Protein AF-A0AAV3URL3-F1 (afdb_monomer_lite)

Secondary structure (DSSP, 8-state):
-----HHHHHHHHHHT--HHHHHHT-S---GGGGG--SEETTEEGGG--SHHHHHHHHHHHHHHHHHT-S-S-HHHHHHHHHHH------TTS--

Foldseek 3Di:
DLQDDPVRVVVCVVVVPDQVVSNVPRPDQQPLLLVDFDDDPRDTLNPDPPVSVSVVVSVRSLVVCVVVDVPPDPSVVVSCCSRVVDPDDCVVVPD

InterPro domains:
  IPR014580 Uncharacterised conserved protein UCP033199 [PF09966] (1-71)
  IPR023204 SP1917 domain superfamily [G3DSA:1.10.8.290] (1-81)

Radius of gyration: 14.23 Å; chains: 1; bounding box: 39×26×30 Å

Sequence (95 aa):
MTGYDQEELESQLEKQTDFETFIAEAPQLNPSRALIEGVICGVRVQDIEEPTMQEIRYVDKLIDELAKGKSNGEDFAEVINHIANIPYSPTWAVS

Structure (mmCIF, N/CA/C/O backbone):
data_AF-A0AAV3URL3-F1
#
_entry.id   AF-A0AAV3URL3-F1
#
loop_
_atom_site.group_PDB
_atom_site.id
_atom_site.type_symbol
_atom_site.label_atom_id
_atom_site.label_alt_id
_atom_site.label_comp_id
_atom_site.label_asym_id
_atom_site.label_entity_id
_atom_site.label_seq_id
_atom_site.pdbx_PDB_ins_code
_atom_site.Cartn_x
_atom_site.Cartn_y
_atom_site.Cartn_z
_atom_site.occupancy
_atom_site.B_iso_or_equiv
_atom_site.auth_seq_id
_atom_site.auth_comp_id
_atom_site.auth_asym_id
_atom_site.auth_atom_id
_atom_site.pdbx_PDB_model_num
ATOM 1 N N . MET A 1 1 ? -0.332 7.187 2.088 1.00 80.94 1 MET A N 1
ATOM 2 C CA . MET A 1 1 ? -0.693 6.143 1.102 1.00 80.94 1 MET A CA 1
ATOM 3 C C . MET A 1 1 ? -2.205 5.938 1.061 1.00 80.94 1 MET A C 1
ATOM 5 O O . MET A 1 1 ? -2.787 6.277 0.042 1.00 80.94 1 MET A O 1
ATOM 9 N N . THR A 1 2 ? -2.843 5.477 2.141 1.00 87.56 2 THR A N 1
ATOM 10 C CA . THR A 1 2 ? -4.287 5.155 2.173 1.00 87.56 2 THR A CA 1
ATOM 11 C C . THR A 1 2 ? -5.204 6.302 2.607 1.00 87.56 2 THR A C 1
ATOM 13 O O . THR A 1 2 ? -6.398 6.281 2.330 1.00 87.56 2 THR A O 1
ATOM 16 N N . GLY A 1 3 ? -4.651 7.305 3.291 1.00 86.62 3 GLY A N 1
ATOM 17 C CA . GLY A 1 3 ? -5.421 8.441 3.804 1.00 86.62 3 GLY A CA 1
ATOM 18 C C . GLY A 1 3 ? -6.054 8.202 5.174 1.00 86.62 3 GLY A C 1
ATOM 19 O O . GLY A 1 3 ? -6.621 9.142 5.711 1.00 86.62 3 GLY A O 1
ATOM 20 N N . TYR A 1 4 ? -5.907 7.001 5.743 1.00 89.94 4 TYR A N 1
ATOM 21 C CA . TYR A 1 4 ? -6.230 6.754 7.146 1.00 89.94 4 TYR A CA 1
ATOM 22 C C . TYR A 1 4 ? -5.331 7.572 8.068 1.00 89.94 4 TYR A C 1
ATOM 24 O O . TYR A 1 4 ? -4.115 7.657 7.841 1.00 89.94 4 TYR A O 1
ATOM 32 N N . ASP A 1 5 ? -5.921 8.122 9.121 1.00 90.06 5 ASP A N 1
ATOM 33 C CA . ASP A 1 5 ? -5.157 8.554 10.282 1.00 90.06 5 ASP A CA 1
ATOM 34 C C . ASP A 1 5 ? -4.761 7.361 11.178 1.00 90.06 5 ASP A C 1
ATOM 36 O O . ASP A 1 5 ? -5.029 6.193 10.876 1.00 90.06 5 ASP A O 1
ATOM 40 N N . GLN A 1 6 ? -4.041 7.649 12.263 1.00 88.50 6 GLN A N 1
ATOM 41 C CA . GLN A 1 6 ? -3.541 6.617 13.169 1.00 88.50 6 GLN A CA 1
ATOM 42 C C . GLN A 1 6 ? -4.675 5.857 13.876 1.00 88.50 6 GLN A C 1
ATOM 44 O O . GLN A 1 6 ? -4.579 4.642 14.031 1.00 88.50 6 GLN A O 1
ATOM 49 N N . GLU A 1 7 ? -5.738 6.550 14.286 1.00 92.50 7 GLU A N 1
ATOM 50 C CA . GLU A 1 7 ? -6.860 5.959 15.024 1.00 92.50 7 GLU A CA 1
ATOM 51 C C . GLU A 1 7 ? -7.709 5.082 14.095 1.00 92.50 7 GLU A C 1
ATOM 53 O O . GLU A 1 7 ? -8.083 3.959 14.441 1.00 92.50 7 GLU A O 1
ATOM 58 N N . GLU A 1 8 ? -7.952 5.545 12.869 1.00 92.50 8 GLU A N 1
ATOM 59 C CA . GLU A 1 8 ? -8.664 4.772 11.855 1.00 92.50 8 GLU A CA 1
ATOM 60 C C . GLU A 1 8 ? -7.883 3.516 11.445 1.00 92.50 8 GLU A C 1
ATOM 62 O O . GLU A 1 8 ? -8.472 2.441 11.299 1.00 92.50 8 GLU A O 1
ATOM 67 N N . LEU A 1 9 ? -6.556 3.623 11.302 1.00 90.25 9 LEU A N 1
ATOM 68 C CA . LEU A 1 9 ? -5.696 2.479 11.000 1.00 90.25 9 LEU A CA 1
ATOM 69 C C . LEU A 1 9 ? -5.733 1.438 12.126 1.00 90.25 9 LEU A C 1
ATOM 71 O O . LEU A 1 9 ? -5.878 0.246 11.854 1.00 90.25 9 LEU A O 1
ATOM 75 N N . GLU A 1 10 ? -5.638 1.875 13.382 1.00 92.12 10 GLU A N 1
ATOM 76 C CA . GLU A 1 10 ? -5.766 1.001 14.553 1.00 92.12 10 GLU A CA 1
ATOM 77 C C . GLU A 1 10 ? -7.137 0.314 14.593 1.00 92.12 10 GLU A C 1
ATOM 79 O O . GLU A 1 10 ? -7.210 -0.897 14.806 1.00 92.12 10 GLU A O 1
ATOM 84 N N . SER A 1 11 ? -8.214 1.034 14.268 1.00 93.69 11 SER A N 1
ATOM 85 C CA . SER A 1 11 ? -9.557 0.452 14.174 1.00 93.69 11 SER A CA 1
ATOM 86 C C . SER A 1 11 ? -9.650 -0.645 13.108 1.00 93.69 11 SER A C 1
ATOM 88 O O . SER A 1 11 ? -10.267 -1.686 13.343 1.00 93.69 11 SER A O 1
ATOM 90 N N . GLN A 1 12 ? -9.033 -0.451 11.938 1.00 93.38 12 GLN A N 1
ATOM 91 C CA . GLN A 1 12 ? -9.002 -1.479 10.892 1.00 93.38 12 GLN A CA 1
ATOM 92 C C . GLN A 1 12 ? -8.190 -2.716 11.323 1.00 93.38 12 GLN A C 1
ATOM 94 O O . GLN A 1 12 ? -8.585 -3.846 11.025 1.00 93.38 12 GLN A O 1
ATOM 99 N N . LEU A 1 13 ? -7.104 -2.527 12.085 1.00 90.62 13 LEU A N 1
ATOM 100 C CA . LEU A 1 13 ? -6.321 -3.628 12.661 1.00 90.62 13 LEU A CA 1
ATOM 101 C C . LEU A 1 13 ? -7.120 -4.428 13.700 1.00 90.62 13 LEU A C 1
ATOM 103 O O . LEU A 1 13 ? -7.086 -5.659 13.679 1.00 90.62 13 LEU A O 1
ATOM 107 N N . GLU A 1 14 ? -7.866 -3.754 14.579 1.00 95.00 14 GLU A N 1
ATOM 108 C CA . GLU A 1 14 ? -8.731 -4.406 15.573 1.00 95.00 14 GLU A CA 1
ATOM 109 C C . GLU A 1 14 ? -9.853 -5.223 14.926 1.00 95.00 14 GLU A C 1
ATOM 111 O O . GLU A 1 14 ? -10.178 -6.317 15.393 1.00 95.00 14 GLU A O 1
ATOM 116 N N . LYS A 1 15 ? -10.420 -4.719 13.824 1.00 94.00 15 LYS A N 1
ATOM 117 C CA . LYS A 1 15 ? -11.450 -5.415 13.039 1.00 94.00 15 LYS A CA 1
ATOM 118 C C . LYS A 1 15 ? -10.916 -6.620 12.266 1.00 94.00 15 LYS A C 1
ATOM 120 O O . LYS A 1 15 ? -11.721 -7.423 11.802 1.00 94.00 15 LYS A O 1
ATOM 125 N N . GLN A 1 16 ? -9.592 -6.756 12.136 1.00 93.06 16 GLN A N 1
ATOM 126 C CA . GLN A 1 16 ? -8.946 -7.755 11.277 1.00 93.06 16 GLN A CA 1
ATOM 127 C C . GLN A 1 16 ? -9.479 -7.709 9.837 1.00 93.06 16 GLN A C 1
ATOM 129 O O . GLN A 1 16 ? -9.684 -8.747 9.206 1.00 93.06 16 GLN A O 1
ATOM 134 N N . THR A 1 17 ? -9.731 -6.496 9.341 1.00 91.44 17 THR A N 1
ATOM 135 C CA . THR A 1 17 ? -10.263 -6.257 7.999 1.00 91.44 17 THR A CA 1
ATOM 136 C C . THR A 1 17 ? -9.324 -6.851 6.948 1.00 91.44 17 THR A C 1
ATOM 138 O O . THR A 1 17 ? -8.101 -6.719 7.046 1.00 91.44 17 THR A O 1
ATOM 141 N N . ASP A 1 18 ? -9.882 -7.524 5.939 1.00 92.50 18 ASP A N 1
ATOM 142 C CA . ASP A 1 18 ? -9.087 -8.011 4.814 1.00 92.50 18 ASP A CA 1
ATOM 143 C C . ASP A 1 18 ? -8.549 -6.852 3.960 1.00 92.50 18 ASP A C 1
ATOM 145 O O . ASP A 1 18 ? -9.040 -5.724 3.997 1.00 92.50 18 ASP A O 1
ATOM 149 N N . PHE A 1 19 ? -7.488 -7.121 3.198 1.00 88.62 19 PHE A N 1
ATOM 150 C CA . PHE A 1 19 ? -6.780 -6.068 2.472 1.00 88.62 19 PHE A CA 1
ATOM 151 C C . PHE A 1 19 ? -7.633 -5.426 1.368 1.00 88.62 19 PHE A C 1
ATOM 153 O O . PHE A 1 19 ? -7.519 -4.227 1.127 1.00 88.62 19 PHE A O 1
ATOM 160 N N . GLU A 1 20 ? -8.496 -6.206 0.715 1.00 90.62 20 GLU A N 1
ATOM 161 C CA . GLU A 1 20 ? -9.399 -5.702 -0.324 1.00 90.62 20 GLU A CA 1
ATOM 162 C C . GLU A 1 20 ? -10.357 -4.662 0.265 1.00 90.62 20 GLU A C 1
ATOM 164 O O . GLU A 1 20 ? -10.442 -3.537 -0.230 1.00 90.62 20 GLU A O 1
ATOM 169 N N . THR A 1 21 ? -10.992 -4.997 1.388 1.00 92.56 21 THR A N 1
ATOM 170 C CA . THR A 1 21 ? -11.889 -4.100 2.119 1.00 92.56 21 THR A CA 1
ATOM 171 C C . THR A 1 21 ? -11.131 -2.898 2.683 1.00 92.56 21 THR A C 1
ATOM 173 O O . THR A 1 21 ? -11.597 -1.770 2.557 1.00 92.56 21 THR A O 1
ATOM 176 N N . PHE A 1 22 ? -9.929 -3.099 3.229 1.00 92.25 22 PHE A N 1
ATOM 177 C CA . PHE A 1 22 ? -9.083 -2.021 3.751 1.00 92.25 22 PHE A CA 1
ATOM 178 C C . PHE A 1 22 ? -8.737 -0.966 2.688 1.00 92.25 22 PHE A C 1
ATOM 180 O O . PHE A 1 22 ? -8.743 0.230 2.975 1.00 92.25 22 PHE A O 1
ATOM 187 N N . ILE A 1 23 ? -8.446 -1.388 1.455 1.00 90.75 23 ILE A N 1
ATOM 188 C CA . ILE A 1 23 ? -8.180 -0.464 0.345 1.00 90.75 23 ILE A CA 1
ATOM 189 C C . ILE A 1 23 ? -9.474 0.152 -0.192 1.00 90.75 23 ILE A C 1
ATOM 191 O O . ILE A 1 23 ? -9.490 1.340 -0.513 1.00 90.75 23 ILE A O 1
ATOM 195 N N . ALA A 1 24 ? -10.559 -0.619 -0.280 1.00 90.38 24 ALA A N 1
ATOM 196 C CA . ALA A 1 24 ? -11.849 -0.128 -0.761 1.00 90.38 24 ALA A CA 1
ATOM 197 C C . ALA A 1 24 ? -12.468 0.929 0.172 1.00 90.38 24 ALA A C 1
ATOM 199 O O . ALA A 1 24 ? -13.095 1.877 -0.300 1.00 90.38 24 ALA A O 1
ATOM 200 N N . GLU A 1 25 ? -12.274 0.788 1.484 1.00 92.38 25 GLU A N 1
ATOM 201 C CA . GLU A 1 25 ? -12.738 1.730 2.509 1.00 92.38 25 GLU A CA 1
ATOM 202 C C . GLU A 1 25 ? -11.742 2.863 2.793 1.00 92.38 25 GLU A C 1
ATOM 204 O O . GLU A 1 25 ? -11.994 3.700 3.665 1.00 92.38 25 GLU A O 1
ATOM 209 N N . ALA A 1 26 ? -10.607 2.897 2.093 1.00 91.25 26 ALA A N 1
ATOM 210 C CA . ALA A 1 26 ? -9.583 3.904 2.307 1.00 91.25 26 ALA A CA 1
ATOM 211 C C . ALA A 1 26 ? -10.157 5.318 2.051 1.00 91.25 26 ALA A C 1
ATOM 213 O O . ALA A 1 26 ? -10.641 5.585 0.946 1.00 91.25 26 ALA A O 1
ATOM 214 N N . PRO A 1 27 ? -10.082 6.254 3.021 1.00 91.44 27 PRO A N 1
ATOM 215 C CA . PRO A 1 27 ? -10.726 7.564 2.917 1.00 91.44 27 PRO A CA 1
ATOM 216 C C . PRO A 1 27 ? -10.239 8.368 1.714 1.00 91.44 27 PRO A C 1
ATOM 218 O O . PRO A 1 27 ? -11.013 9.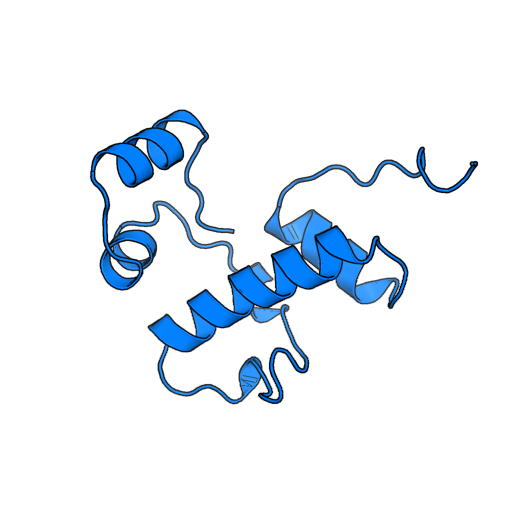064 1.053 1.00 91.44 27 PRO A O 1
ATOM 221 N N . GLN A 1 28 ? -8.936 8.278 1.430 1.00 90.69 28 GLN A N 1
ATOM 222 C CA . GLN A 1 28 ? -8.319 8.944 0.297 1.00 90.69 28 GLN A CA 1
ATOM 223 C C . GLN A 1 28 ? -6.997 8.275 -0.075 1.00 90.69 28 GLN A C 1
ATOM 225 O O . GLN A 1 28 ? -5.931 8.599 0.458 1.00 90.69 28 GLN A O 1
ATOM 230 N N . LEU A 1 29 ? -7.043 7.396 -1.072 1.00 89.56 29 LEU A N 1
ATOM 231 C CA . LEU A 1 29 ? -5.819 6.870 -1.657 1.00 89.56 29 LEU A CA 1
ATOM 232 C C . LEU A 1 29 ? -5.006 8.009 -2.294 1.00 89.56 29 LEU A C 1
ATOM 234 O O . LEU A 1 29 ? -5.508 8.784 -3.112 1.00 89.56 29 LEU A O 1
ATOM 238 N N . ASN A 1 30 ? -3.726 8.097 -1.942 1.00 87.50 30 ASN A N 1
ATOM 239 C CA . ASN A 1 30 ? -2.839 9.136 -2.450 1.00 87.50 30 ASN A CA 1
ATOM 240 C C . ASN A 1 30 ? -2.615 8.927 -3.965 1.00 87.50 30 ASN A C 1
ATOM 242 O O . ASN A 1 30 ? -2.227 7.826 -4.362 1.00 87.50 30 ASN A O 1
ATOM 246 N N . PRO A 1 31 ? -2.847 9.931 -4.830 1.00 89.25 31 PRO A N 1
ATOM 247 C CA . PRO A 1 31 ? -2.661 9.786 -6.275 1.00 89.25 31 PRO A CA 1
ATOM 248 C C . PRO A 1 31 ? -1.196 9.551 -6.667 1.00 89.25 31 PRO A C 1
ATOM 250 O O . PRO A 1 31 ? -0.930 8.850 -7.640 1.00 89.25 31 PRO A O 1
ATOM 253 N N . SER A 1 32 ? -0.239 10.052 -5.878 1.00 88.94 32 SER A N 1
ATOM 254 C CA . SER A 1 32 ? 1.195 9.844 -6.106 1.00 88.94 32 SER A CA 1
ATOM 255 C C . SER A 1 32 ? 1.624 8.389 -5.933 1.00 88.94 32 SER A C 1
ATOM 257 O O . SER A 1 32 ? 2.739 8.051 -6.309 1.00 88.94 32 SER A O 1
ATOM 259 N N . ARG A 1 33 ? 0.760 7.499 -5.418 1.00 88.69 33 ARG A N 1
ATOM 260 C CA . ARG A 1 33 ? 1.054 6.058 -5.352 1.00 88.69 33 ARG A CA 1
ATOM 261 C C . ARG A 1 33 ? 1.293 5.424 -6.722 1.00 88.69 33 ARG A C 1
ATOM 263 O O . ARG A 1 33 ? 2.054 4.474 -6.810 1.00 88.69 33 ARG A O 1
ATOM 270 N N . ALA A 1 34 ? 0.740 6.009 -7.786 1.00 87.38 34 ALA A N 1
ATOM 271 C CA . ALA A 1 34 ? 1.019 5.593 -9.158 1.00 87.38 34 ALA A CA 1
ATOM 272 C C . ALA A 1 34 ? 2.490 5.804 -9.572 1.00 87.38 34 ALA A C 1
ATOM 274 O O . ALA A 1 34 ? 2.931 5.209 -10.546 1.00 87.38 34 ALA A O 1
ATOM 275 N N . LEU A 1 35 ? 3.251 6.627 -8.837 1.00 88.56 35 LEU A N 1
ATOM 276 C CA . LEU A 1 35 ? 4.689 6.832 -9.051 1.00 88.56 35 LEU A CA 1
ATOM 277 C C . LEU A 1 35 ? 5.546 5.718 -8.425 1.00 88.56 35 LEU A C 1
ATOM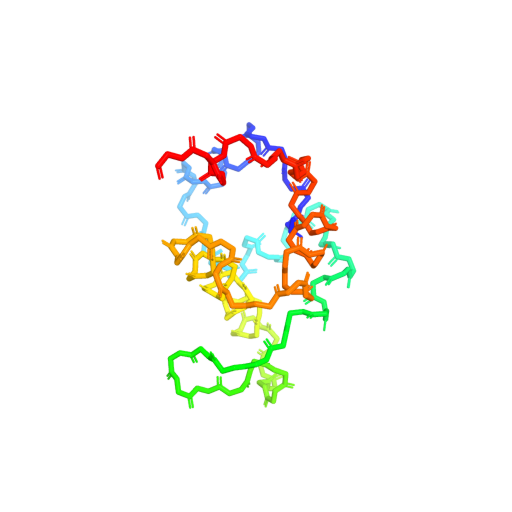 279 O O . LEU A 1 35 ? 6.765 5.717 -8.587 1.00 88.56 35 LEU A O 1
ATOM 283 N N . ILE A 1 36 ? 4.941 4.788 -7.676 1.00 88.50 36 ILE A N 1
ATOM 284 C CA . ILE A 1 36 ? 5.651 3.630 -7.134 1.00 88.50 36 ILE A CA 1
ATOM 285 C C . ILE A 1 36 ? 5.871 2.641 -8.278 1.00 88.50 36 ILE A C 1
ATOM 287 O O . ILE A 1 36 ? 4.984 1.880 -8.656 1.00 88.50 36 ILE A O 1
ATOM 291 N N . GLU A 1 37 ? 7.084 2.625 -8.808 1.00 88.31 37 GLU A N 1
ATOM 292 C CA . GLU A 1 37 ? 7.466 1.741 -9.904 1.00 88.31 37 GLU A CA 1
ATOM 293 C C . GLU A 1 37 ? 8.606 0.796 -9.511 1.00 88.31 37 GLU A C 1
ATOM 295 O O . GLU A 1 37 ? 9.290 0.953 -8.496 1.00 88.31 37 GLU A O 1
ATOM 300 N N . GLY A 1 38 ? 8.839 -0.207 -10.355 1.00 89.06 38 GLY A N 1
ATOM 301 C CA . GLY A 1 38 ? 10.001 -1.081 -10.264 1.00 89.06 38 GLY A CA 1
ATOM 302 C C . GLY A 1 38 ? 9.641 -2.502 -9.866 1.00 89.06 38 GLY A C 1
ATOM 303 O O . GLY A 1 38 ? 8.503 -2.943 -10.008 1.00 89.06 38 GLY A O 1
ATOM 304 N N . VAL A 1 39 ? 10.652 -3.252 -9.428 1.00 90.50 39 VAL A N 1
ATOM 305 C CA . VAL A 1 39 ? 10.517 -4.682 -9.136 1.00 90.50 39 VAL A CA 1
ATOM 306 C C . VAL A 1 39 ? 10.476 -4.919 -7.630 1.00 90.50 39 VAL A C 1
ATOM 308 O O . VAL A 1 39 ? 11.354 -4.452 -6.901 1.00 90.50 39 VAL A O 1
ATOM 311 N N . ILE A 1 40 ? 9.487 -5.691 -7.185 1.00 89.38 40 ILE A N 1
ATOM 312 C CA . ILE A 1 40 ? 9.374 -6.225 -5.823 1.00 89.38 40 ILE A CA 1
ATOM 313 C C . ILE A 1 40 ? 8.995 -7.701 -5.908 1.00 89.38 40 ILE A C 1
ATOM 315 O O . ILE A 1 40 ? 8.196 -8.092 -6.753 1.00 89.38 40 ILE A O 1
ATOM 319 N N . CYS A 1 41 ? 9.620 -8.553 -5.092 1.00 85.88 41 CYS A N 1
ATOM 320 C CA . CYS A 1 41 ? 9.382 -10.005 -5.109 1.00 85.88 41 CYS A CA 1
ATOM 321 C C . CYS A 1 41 ? 9.459 -10.660 -6.512 1.00 85.88 41 CYS A C 1
ATOM 323 O O . CYS A 1 41 ? 8.799 -11.665 -6.764 1.00 85.88 41 CYS A O 1
ATOM 325 N N . GLY A 1 42 ? 10.256 -10.099 -7.432 1.00 88.31 42 GLY A N 1
ATOM 326 C CA . GLY A 1 42 ? 10.422 -10.609 -8.799 1.00 88.31 42 GLY A CA 1
ATOM 327 C C . GLY A 1 42 ? 9.357 -10.167 -9.812 1.00 88.31 42 GLY A C 1
ATOM 328 O O . GLY A 1 42 ? 9.446 -10.572 -10.969 1.00 88.31 42 GLY A O 1
ATOM 329 N N . VAL A 1 43 ? 8.394 -9.324 -9.424 1.00 90.69 43 VAL A N 1
ATOM 330 C CA . VAL A 1 43 ? 7.351 -8.783 -10.315 1.00 90.69 43 VAL A CA 1
ATOM 331 C C . VAL A 1 43 ? 7.479 -7.268 -10.469 1.00 90.69 43 VAL A C 1
ATOM 333 O O . VAL A 1 43 ? 7.873 -6.582 -9.525 1.00 90.69 43 VAL A O 1
ATOM 336 N N . ARG A 1 44 ?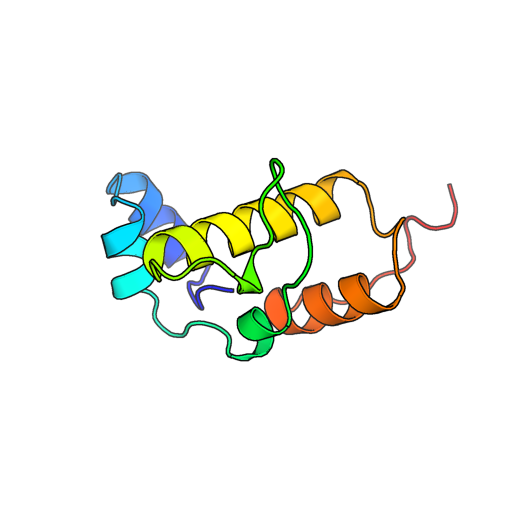 7.165 -6.741 -11.660 1.00 92.81 44 ARG A N 1
ATOM 337 C CA . ARG A 1 44 ? 7.077 -5.294 -11.914 1.00 92.81 44 ARG A CA 1
ATOM 338 C C . ARG A 1 44 ? 5.727 -4.782 -11.440 1.00 92.81 44 ARG A C 1
ATOM 340 O O . ARG A 1 44 ? 4.705 -5.276 -11.901 1.00 92.81 44 ARG A O 1
ATOM 347 N N . VAL A 1 45 ? 5.720 -3.812 -10.533 1.00 92.44 45 VAL A N 1
ATOM 348 C CA . VAL A 1 45 ? 4.484 -3.379 -9.863 1.00 92.44 45 VAL A CA 1
ATOM 349 C C . VAL A 1 45 ? 3.502 -2.713 -10.829 1.00 92.44 45 VAL A C 1
ATOM 351 O O . VAL A 1 45 ? 2.300 -2.960 -10.768 1.00 92.44 45 VAL A O 1
ATOM 354 N N . GLN A 1 46 ? 4.015 -1.928 -11.775 1.00 91.06 46 GLN A N 1
ATOM 355 C CA . GLN A 1 46 ? 3.206 -1.268 -12.801 1.00 91.06 46 GLN A CA 1
ATOM 356 C C . GLN A 1 46 ? 2.544 -2.236 -13.799 1.00 91.06 46 GLN A C 1
ATOM 358 O O . GLN A 1 46 ? 1.573 -1.858 -14.445 1.00 91.06 46 GLN A O 1
ATOM 363 N N . ASP A 1 47 ? 3.041 -3.473 -13.910 1.00 94.19 47 ASP A N 1
ATOM 364 C CA . ASP A 1 47 ? 2.531 -4.471 -14.861 1.00 94.19 47 ASP A CA 1
ATOM 365 C C . ASP A 1 47 ? 1.444 -5.369 -14.232 1.00 94.19 47 ASP A C 1
ATOM 367 O O . ASP A 1 47 ? 0.941 -6.290 -14.874 1.00 94.19 47 ASP A O 1
ATOM 371 N N . ILE A 1 48 ? 1.094 -5.146 -12.960 1.00 94.00 48 ILE A N 1
ATOM 372 C CA . ILE A 1 48 ? 0.073 -5.925 -12.251 1.00 94.00 48 ILE A CA 1
ATOM 373 C C . ILE A 1 48 ? -1.315 -5.429 -12.665 1.00 94.00 48 ILE A C 1
ATOM 375 O O . ILE A 1 48 ? -1.686 -4.299 -12.368 1.00 94.00 48 ILE A O 1
ATOM 379 N N . GLU A 1 49 ? -2.083 -6.292 -13.335 1.00 93.69 49 GLU A N 1
ATOM 380 C CA . GLU A 1 49 ? -3.428 -5.960 -13.831 1.00 93.69 49 GLU A CA 1
ATOM 381 C C . GLU A 1 49 ? -4.511 -6.014 -12.749 1.00 93.69 49 GLU A C 1
ATOM 383 O O . GLU A 1 49 ? -5.520 -5.321 -12.856 1.00 93.69 49 GLU A O 1
ATOM 388 N N . GLU A 1 50 ? -4.333 -6.859 -11.729 1.00 93.00 50 GLU A N 1
ATOM 389 C CA . GLU A 1 50 ? -5.304 -6.990 -10.645 1.00 93.00 50 GLU A CA 1
ATOM 390 C C . GLU A 1 50 ? -5.107 -5.830 -9.649 1.00 93.00 50 GLU A C 1
ATOM 392 O O . GLU A 1 50 ? -4.045 -5.756 -9.018 1.00 93.00 50 GLU A O 1
ATOM 397 N N . PRO A 1 51 ? -6.083 -4.908 -9.515 1.00 90.00 51 PRO A N 1
ATOM 398 C CA . PRO A 1 51 ? -5.889 -3.665 -8.773 1.00 90.00 51 PRO A CA 1
ATOM 399 C C . PRO A 1 51 ? -5.522 -3.876 -7.303 1.00 90.00 51 PRO A C 1
ATOM 401 O O . PRO A 1 51 ? -4.634 -3.197 -6.793 1.00 90.00 51 PRO A O 1
ATOM 404 N N . THR A 1 52 ? -6.147 -4.833 -6.616 1.00 90.44 52 THR A N 1
ATOM 405 C CA . THR A 1 52 ? -5.898 -5.068 -5.188 1.00 90.44 52 THR A CA 1
ATOM 406 C C . THR A 1 52 ? -4.467 -5.553 -4.956 1.00 90.44 52 THR A C 1
ATOM 408 O O . THR A 1 52 ? -3.757 -5.040 -4.093 1.00 90.44 52 THR A O 1
ATOM 411 N N . MET A 1 53 ? -3.991 -6.486 -5.774 1.00 91.12 53 MET A N 1
ATOM 412 C CA . MET A 1 53 ? -2.621 -6.990 -5.769 1.00 91.12 53 MET A CA 1
ATOM 413 C C . MET A 1 53 ? -1.609 -5.908 -6.128 1.00 91.12 53 MET A C 1
ATOM 415 O O . MET A 1 53 ? -0.512 -5.906 -5.567 1.00 91.12 53 MET A O 1
ATOM 419 N N . GLN A 1 54 ? -1.948 -4.981 -7.025 1.00 93.31 54 GLN A N 1
ATOM 420 C CA . GLN A 1 54 ? -1.086 -3.840 -7.316 1.00 93.31 54 GLN A CA 1
ATOM 421 C C . GLN A 1 54 ? -0.914 -2.950 -6.076 1.00 93.31 54 GLN A C 1
ATOM 423 O O . GLN A 1 54 ? 0.217 -2.623 -5.714 1.00 93.31 54 GLN A O 1
ATOM 428 N N . GLU A 1 55 ? -2.002 -2.645 -5.365 1.00 92.06 55 GLU A N 1
ATOM 429 C CA . GLU A 1 55 ? -1.967 -1.854 -4.127 1.00 92.06 55 GLU A CA 1
ATOM 430 C C . GLU A 1 55 ? -1.193 -2.575 -3.006 1.00 92.06 55 GLU A C 1
ATOM 432 O O . GLU A 1 55 ? -0.396 -1.949 -2.302 1.00 92.06 55 GLU A O 1
ATOM 437 N N . ILE A 1 56 ? -1.322 -3.905 -2.889 1.00 90.94 56 ILE A N 1
ATOM 438 C CA . ILE A 1 56 ? -0.489 -4.721 -1.982 1.00 90.94 56 ILE A CA 1
ATOM 439 C C . ILE A 1 56 ? 0.994 -4.528 -2.314 1.00 90.94 56 ILE A C 1
ATOM 441 O O . ILE A 1 56 ? 1.814 -4.276 -1.429 1.00 90.94 56 ILE A O 1
ATOM 445 N N . ARG A 1 57 ? 1.361 -4.609 -3.598 1.00 93.44 57 ARG A N 1
ATOM 446 C CA . ARG A 1 57 ? 2.760 -4.464 -4.018 1.00 9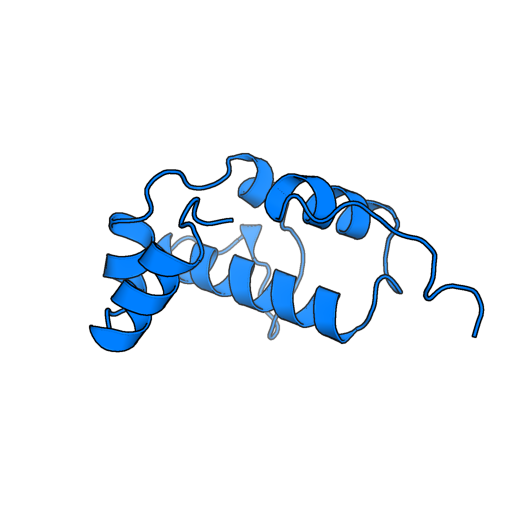3.44 57 ARG A CA 1
ATOM 447 C C . ARG A 1 57 ? 3.291 -3.045 -3.880 1.00 93.44 57 ARG A C 1
ATOM 449 O O . ARG A 1 57 ? 4.489 -2.892 -3.638 1.00 93.44 57 ARG A O 1
ATOM 456 N N . TYR A 1 58 ? 2.437 -2.027 -3.956 1.00 92.31 58 TYR A N 1
ATOM 457 C CA . TYR A 1 58 ? 2.811 -0.669 -3.572 1.00 92.31 58 TYR A CA 1
ATOM 458 C C . TYR A 1 58 ? 3.215 -0.597 -2.096 1.00 92.31 58 TYR A C 1
ATOM 460 O O . TYR A 1 58 ? 4.272 -0.044 -1.790 1.00 92.31 58 TYR A O 1
ATOM 468 N N . VAL A 1 59 ? 2.437 -1.202 -1.190 1.00 89.62 59 VAL A N 1
ATOM 469 C CA . VAL A 1 59 ? 2.784 -1.270 0.243 1.00 89.62 59 VAL A CA 1
ATOM 470 C C . VAL A 1 59 ? 4.095 -2.014 0.463 1.00 89.62 59 VAL A C 1
ATOM 472 O O . VAL A 1 59 ? 4.991 -1.477 1.115 1.00 89.62 59 VAL A O 1
ATOM 475 N N . ASP A 1 60 ? 4.236 -3.211 -0.111 1.00 90.00 60 ASP A N 1
ATOM 476 C CA . ASP A 1 60 ? 5.449 -4.026 0.028 1.00 90.00 60 ASP A CA 1
ATOM 477 C C . ASP A 1 60 ? 6.690 -3.255 -0.424 1.00 90.00 60 ASP A C 1
ATOM 479 O O . ASP A 1 60 ? 7.714 -3.254 0.258 1.00 90.00 60 ASP A O 1
ATOM 483 N N . LYS A 1 61 ? 6.593 -2.566 -1.567 1.00 88.06 61 LYS A N 1
ATOM 484 C CA . LYS A 1 61 ? 7.694 -1.781 -2.119 1.00 88.06 61 LYS A CA 1
ATOM 485 C C . LYS A 1 61 ? 8.050 -0.596 -1.222 1.00 88.06 61 LYS A C 1
ATOM 487 O O . LYS A 1 61 ? 9.231 -0.357 -0.993 1.00 88.06 61 LYS A O 1
ATOM 492 N N . LEU A 1 62 ? 7.061 0.120 -0.682 1.00 86.56 62 LEU A N 1
ATOM 493 C CA . LEU A 1 62 ? 7.312 1.207 0.271 1.00 86.56 62 LEU A CA 1
ATOM 494 C C . LEU A 1 62 ? 8.030 0.697 1.526 1.00 86.56 62 LEU A C 1
ATOM 496 O O . LEU A 1 62 ? 8.989 1.322 1.970 1.00 86.56 62 LEU A O 1
ATOM 500 N N . ILE A 1 63 ? 7.601 -0.440 2.083 1.00 85.44 63 ILE A N 1
ATOM 501 C CA . ILE A 1 63 ? 8.229 -1.040 3.269 1.00 85.44 63 ILE A CA 1
ATOM 502 C C . ILE A 1 63 ? 9.657 -1.503 2.959 1.00 85.44 63 ILE A C 1
ATOM 504 O O . ILE A 1 63 ? 10.564 -1.240 3.746 1.00 85.44 63 ILE A O 1
ATOM 508 N N . ASP A 1 64 ? 9.869 -2.161 1.817 1.00 85.69 64 ASP A N 1
ATOM 509 C CA . ASP A 1 64 ? 11.182 -2.634 1.364 1.00 85.69 64 ASP A CA 1
ATOM 510 C C . ASP A 1 64 ? 12.184 -1.476 1.218 1.00 85.69 64 ASP A C 1
ATOM 512 O O . ASP A 1 64 ? 13.308 -1.560 1.716 1.00 85.69 64 ASP A O 1
ATOM 516 N N . GLU A 1 65 ? 11.768 -0.358 0.618 1.00 82.56 65 GLU A N 1
ATOM 517 C CA . GLU A 1 65 ? 12.615 0.834 0.480 1.00 82.56 65 GLU A CA 1
ATOM 518 C C . GLU A 1 65 ? 12.837 1.567 1.813 1.00 82.56 65 GLU A C 1
ATOM 520 O O . GLU A 1 65 ? 13.941 2.043 2.083 1.00 82.56 65 GLU A O 1
ATOM 525 N N . LEU A 1 66 ? 11.837 1.608 2.701 1.00 80.75 66 LEU A N 1
ATOM 526 C CA . LEU A 1 66 ? 12.021 2.129 4.060 1.00 80.75 66 LEU A CA 1
ATOM 527 C C . LEU A 1 66 ? 13.029 1.284 4.856 1.00 80.75 66 LEU A C 1
ATOM 529 O O . LEU A 1 66 ? 13.879 1.839 5.554 1.00 80.75 66 LEU A O 1
ATOM 533 N N . ALA A 1 67 ? 12.972 -0.045 4.729 1.00 82.25 67 ALA A N 1
ATOM 534 C CA . ALA A 1 67 ? 13.860 -0.975 5.424 1.00 82.25 67 ALA A CA 1
ATOM 535 C C . ALA A 1 67 ? 15.309 -0.920 4.910 1.00 82.25 67 ALA A C 1
ATOM 537 O O . ALA A 1 67 ? 16.248 -1.066 5.693 1.00 82.25 67 ALA A O 1
ATOM 538 N N . LYS A 1 68 ? 15.508 -0.680 3.609 1.00 75.69 68 LYS A N 1
ATOM 539 C CA . LYS A 1 68 ? 16.838 -0.532 2.991 1.00 75.69 68 LYS A CA 1
ATOM 540 C C . LYS A 1 68 ? 17.530 0.797 3.329 1.00 75.69 68 LYS A C 1
ATOM 542 O O . LYS A 1 68 ? 18.710 0.972 3.004 1.00 75.69 68 LYS A O 1
ATOM 547 N N . GLY A 1 69 ? 16.824 1.738 3.964 1.00 66.25 69 GLY A N 1
ATOM 548 C CA . GLY A 1 69 ? 17.234 3.142 4.023 1.00 66.25 69 GLY A CA 1
ATOM 549 C C . GLY A 1 69 ? 17.228 3.766 2.622 1.00 66.25 69 GLY A C 1
ATOM 550 O O . GLY A 1 69 ? 17.145 3.052 1.628 1.00 66.25 69 GLY A O 1
ATOM 551 N N . LYS A 1 70 ? 17.331 5.099 2.502 1.00 56.09 70 LYS A N 1
ATOM 552 C CA . LYS A 1 70 ? 17.240 5.821 1.206 1.00 56.09 70 LYS A CA 1
ATOM 553 C C . LYS A 1 70 ? 18.462 5.608 0.286 1.00 56.09 70 LYS A C 1
ATOM 555 O O . LYS A 1 70 ? 18.973 6.549 -0.311 1.00 56.09 70 LYS A O 1
ATOM 560 N N . SER A 1 71 ? 19.002 4.397 0.250 1.00 46.72 71 SER A N 1
ATOM 561 C CA . SER A 1 71 ? 20.288 4.042 -0.331 1.00 46.72 71 SER A CA 1
ATOM 562 C C . SER A 1 71 ? 20.228 3.775 -1.835 1.00 46.72 71 SER A C 1
ATOM 564 O O . SER A 1 71 ? 21.282 3.742 -2.459 1.00 46.72 71 SER A O 1
ATOM 566 N N . ASN A 1 72 ? 19.045 3.665 -2.450 1.00 45.69 72 ASN A N 1
ATOM 567 C CA . ASN A 1 72 ? 18.936 3.443 -3.893 1.00 45.69 72 ASN A CA 1
ATOM 568 C C . ASN A 1 72 ? 17.924 4.397 -4.547 1.00 45.69 72 ASN A C 1
ATOM 570 O O . ASN A 1 72 ? 16.766 4.055 -4.756 1.00 45.69 72 ASN A O 1
ATOM 574 N N . GLY A 1 73 ? 18.413 5.586 -4.909 1.00 52.56 73 GLY A N 1
ATOM 575 C CA . GLY A 1 73 ? 17.742 6.528 -5.807 1.00 52.56 73 GLY A CA 1
ATOM 576 C C . GLY A 1 73 ? 17.193 7.764 -5.100 1.00 52.56 73 GLY A C 1
ATOM 577 O O . GLY A 1 73 ? 16.296 7.667 -4.264 1.00 52.56 73 GLY A O 1
ATOM 578 N N . GLU A 1 74 ? 17.702 8.937 -5.484 1.00 53.22 74 GLU A N 1
ATOM 579 C CA . GLU A 1 74 ? 17.122 10.238 -5.118 1.00 53.22 74 GLU A CA 1
ATOM 580 C C . GLU A 1 74 ? 15.621 10.296 -5.488 1.00 53.22 74 GLU A C 1
ATOM 582 O O . GLU A 1 74 ? 14.823 10.843 -4.727 1.00 53.22 74 GLU A O 1
ATOM 587 N N . ASP A 1 75 ? 15.227 9.592 -6.557 1.00 61.94 75 ASP A N 1
ATOM 588 C CA . ASP A 1 75 ? 13.852 9.499 -7.063 1.00 61.94 75 ASP A CA 1
ATOM 589 C C . ASP A 1 75 ? 12.865 8.838 -6.080 1.00 61.94 75 ASP A C 1
ATOM 591 O O . ASP A 1 75 ? 11.761 9.339 -5.865 1.00 61.94 75 ASP A O 1
ATOM 595 N N . PHE A 1 76 ? 13.230 7.726 -5.425 1.00 68.56 76 PHE A N 1
ATOM 596 C CA . PHE A 1 76 ? 12.283 7.011 -4.550 1.00 68.56 76 PHE A CA 1
ATOM 597 C C . PHE A 1 76 ? 12.078 7.725 -3.212 1.00 68.56 76 PHE A C 1
ATOM 599 O O . PHE A 1 76 ? 10.995 7.672 -2.626 1.00 68.56 76 PHE A O 1
ATOM 606 N N . ALA A 1 77 ? 13.103 8.434 -2.734 1.00 67.69 77 ALA A N 1
ATOM 607 C CA . ALA A 1 77 ? 12.998 9.279 -1.551 1.00 67.69 77 ALA A CA 1
ATOM 608 C C . ALA A 1 77 ? 11.976 10.405 -1.759 1.00 67.69 77 ALA A C 1
ATOM 610 O O . ALA A 1 77 ? 11.197 10.710 -0.853 1.00 67.69 77 ALA A O 1
ATOM 611 N N . GLU A 1 78 ? 11.954 10.997 -2.953 1.00 68.25 78 GLU A N 1
ATOM 612 C CA . GLU A 1 78 ? 10.974 12.011 -3.324 1.00 68.25 78 GLU A CA 1
ATOM 613 C C . GLU A 1 78 ? 9.556 11.426 -3.383 1.00 68.25 78 GLU A C 1
ATOM 615 O O . GLU A 1 78 ? 8.625 12.015 -2.828 1.00 68.25 78 GLU A O 1
ATOM 620 N N . VAL A 1 79 ? 9.398 10.229 -3.951 1.00 71.94 79 VAL A N 1
ATOM 621 C CA . VAL A 1 79 ? 8.123 9.494 -3.975 1.00 71.94 79 VAL A CA 1
ATOM 622 C C . VAL A 1 79 ? 7.624 9.184 -2.556 1.00 71.94 79 VAL A C 1
ATOM 624 O O . VAL A 1 79 ? 6.463 9.452 -2.241 1.00 71.94 79 VAL A O 1
ATOM 627 N N . ILE A 1 80 ? 8.488 8.706 -1.653 1.00 73.06 80 ILE A N 1
ATOM 628 C CA . ILE A 1 80 ? 8.125 8.446 -0.247 1.00 73.06 80 ILE A CA 1
ATOM 629 C C . ILE A 1 80 ? 7.680 9.734 0.457 1.00 73.06 80 ILE A C 1
ATOM 631 O O . ILE A 1 80 ? 6.668 9.713 1.159 1.00 73.06 80 ILE A O 1
ATOM 635 N N . ASN A 1 81 ? 8.370 10.862 0.250 1.00 72.31 81 ASN A N 1
ATOM 636 C CA . ASN A 1 81 ? 7.963 12.143 0.838 1.00 72.31 81 ASN A CA 1
ATOM 637 C C . ASN A 1 81 ? 6.550 12.546 0.380 1.00 72.31 81 ASN A C 1
ATOM 639 O O . ASN A 1 81 ? 5.731 12.949 1.205 1.00 72.31 81 ASN A O 1
ATOM 643 N N . HIS A 1 82 ? 6.245 12.386 -0.911 1.00 74.31 82 HIS A N 1
ATOM 644 C CA . HIS A 1 82 ? 4.933 12.714 -1.476 1.00 74.31 82 HIS A CA 1
ATOM 645 C C . HIS A 1 82 ? 3.821 11.755 -1.025 1.00 74.31 82 HIS A C 1
ATOM 647 O O . HIS A 1 82 ? 2.666 12.162 -0.887 1.00 74.31 82 HIS A O 1
ATOM 653 N N . ILE A 1 83 ? 4.137 10.475 -0.810 1.00 75.94 83 ILE A N 1
ATOM 654 C CA . ILE A 1 83 ? 3.137 9.444 -0.494 1.00 75.94 83 ILE A CA 1
ATOM 655 C C . ILE A 1 83 ? 2.876 9.320 1.007 1.00 75.94 83 ILE A C 1
ATOM 657 O O . ILE A 1 83 ? 1.736 9.059 1.421 1.00 75.94 83 ILE A O 1
ATOM 661 N N . ALA A 1 84 ? 3.923 9.450 1.817 1.00 68.31 84 ALA 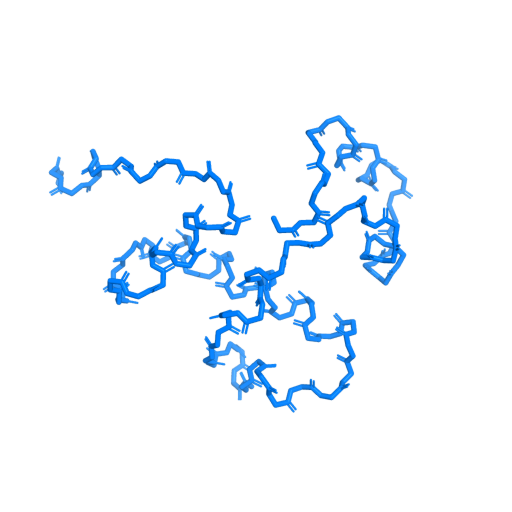A N 1
ATOM 662 C CA . ALA A 1 84 ? 3.883 9.210 3.253 1.00 68.31 84 ALA A 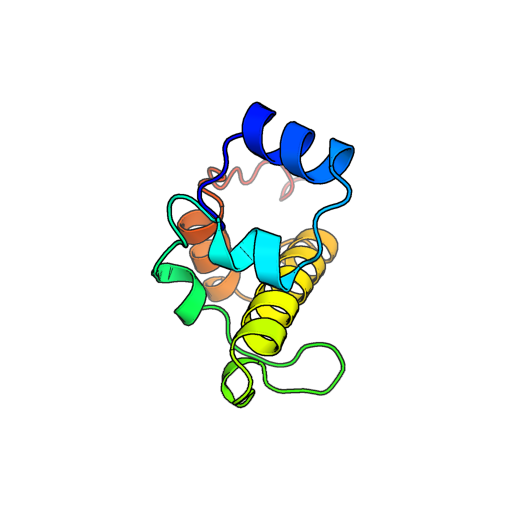CA 1
ATOM 663 C C . ALA A 1 84 ? 3.843 10.505 4.081 1.00 68.31 84 ALA A C 1
ATOM 665 O O . ALA A 1 84 ? 3.684 10.420 5.294 1.00 68.31 84 ALA A O 1
ATOM 666 N N . ASN A 1 85 ? 3.969 11.688 3.456 1.00 63.59 85 ASN A N 1
ATOM 667 C CA . ASN A 1 85 ? 4.077 12.984 4.146 1.00 63.59 85 ASN A CA 1
ATOM 668 C C . ASN A 1 85 ? 5.162 12.992 5.239 1.00 63.59 85 ASN A C 1
ATOM 670 O O . ASN A 1 85 ? 5.090 13.757 6.200 1.00 63.59 85 ASN A O 1
ATOM 674 N N . ILE A 1 86 ? 6.172 12.127 5.111 1.00 58.56 86 ILE A N 1
ATOM 675 C CA . ILE A 1 86 ? 7.295 12.073 6.039 1.00 58.56 86 ILE A CA 1
ATOM 676 C C . ILE A 1 86 ? 8.249 13.188 5.606 1.00 58.56 86 ILE A C 1
ATOM 678 O O . ILE A 1 86 ? 8.776 13.118 4.495 1.00 58.56 86 ILE A O 1
ATOM 682 N N . PRO A 1 87 ? 8.490 14.227 6.425 1.00 50.09 87 PRO A N 1
ATOM 683 C CA . PRO A 1 87 ? 9.479 15.232 6.084 1.00 50.09 87 PRO A CA 1
ATOM 684 C C . PRO A 1 87 ? 10.851 14.560 6.006 1.00 50.09 87 PRO A C 1
ATOM 686 O O . PRO A 1 87 ? 11.325 13.947 6.967 1.00 50.09 87 PRO A O 1
ATOM 689 N N . TYR A 1 88 ? 11.496 14.675 4.847 1.00 54.88 88 TYR A N 1
ATOM 690 C CA . TYR A 1 88 ? 12.871 14.241 4.654 1.00 54.88 88 TYR A CA 1
ATOM 691 C C . TYR A 1 88 ? 13.775 14.954 5.670 1.00 54.88 88 TYR A C 1
ATOM 693 O O . TYR A 1 88 ? 14.135 16.114 5.490 1.00 54.88 88 TYR A O 1
ATOM 701 N N . SER A 1 89 ? 14.165 14.256 6.738 1.00 51.00 89 SER A N 1
ATOM 702 C CA . SER A 1 89 ? 15.271 14.675 7.598 1.00 51.00 89 SER A CA 1
ATOM 703 C C . SER A 1 89 ? 16.548 13.936 7.173 1.00 51.00 89 SER A C 1
ATOM 705 O O . SER A 1 89 ? 16.537 12.699 7.097 1.00 51.00 89 SER A O 1
ATOM 707 N N . PRO A 1 90 ? 17.656 14.643 6.885 1.00 48.94 90 PRO A N 1
ATOM 708 C CA . PRO A 1 90 ? 18.951 14.040 6.569 1.00 48.94 90 PRO A CA 1
ATOM 709 C C . PRO A 1 90 ? 19.716 13.540 7.809 1.00 48.94 90 PRO A C 1
ATOM 711 O O . PRO A 1 90 ? 20.866 13.137 7.690 1.00 48.94 90 PRO A O 1
ATOM 714 N N . THR A 1 91 ? 19.122 13.535 9.007 1.00 49.81 91 THR A N 1
ATOM 715 C CA . THR A 1 91 ? 19.836 13.252 10.271 1.00 49.81 91 THR A CA 1
ATOM 716 C C . THR A 1 91 ? 20.367 11.821 10.443 1.00 49.81 91 THR A C 1
ATOM 718 O O . THR A 1 91 ? 21.043 11.560 11.427 1.00 49.81 91 THR A O 1
ATOM 721 N N . TRP A 1 92 ? 20.116 10.905 9.505 1.00 48.12 92 TRP A N 1
ATOM 722 C CA . TRP A 1 92 ? 20.728 9.564 9.449 1.00 48.12 92 TRP A CA 1
ATOM 723 C C . TRP A 1 92 ? 21.896 9.476 8.440 1.00 48.12 92 TRP A C 1
ATOM 725 O O . TRP A 1 92 ? 22.519 8.429 8.330 1.00 48.12 92 TRP A O 1
ATOM 735 N N . ALA A 1 93 ? 22.229 10.562 7.723 1.00 42.28 93 ALA A N 1
ATOM 736 C CA . ALA A 1 93 ? 23.355 10.633 6.776 1.00 42.28 93 ALA A CA 1
ATOM 737 C C . ALA A 1 93 ? 24.691 11.070 7.420 1.00 42.28 93 ALA A C 1
ATOM 739 O O . ALA A 1 93 ? 25.677 11.296 6.721 1.00 42.28 93 ALA A O 1
ATOM 740 N N . VAL A 1 94 ? 24.735 11.200 8.750 1.00 39.47 94 VAL A N 1
ATOM 741 C CA . VAL A 1 94 ? 25.965 11.435 9.521 1.00 39.47 94 VAL A CA 1
ATOM 742 C C . VAL A 1 94 ? 25.953 10.495 10.725 1.00 39.47 94 VAL A C 1
ATOM 744 O O . VAL A 1 94 ? 25.594 10.882 11.836 1.00 39.47 94 VAL A O 1
ATOM 747 N N . SER A 1 95 ? 26.269 9.224 10.497 1.00 39.34 95 SER A N 1
ATOM 748 C CA . SER A 1 95 ? 26.621 8.237 11.526 1.00 39.34 95 SER A CA 1
ATOM 749 C C . SER A 1 95 ? 27.507 7.172 10.904 1.00 39.34 95 SER A C 1
ATOM 751 O O . SER A 1 95 ? 27.114 6.665 9.832 1.00 39.34 95 SER A O 1
#

pLDDT: mean 80.81, std 15.78, range [39.34, 95.0]

Organism: NCBI:txid1008152